Protein AF-I4DL31-F1 (afdb_monomer_lite)

Organism: Papilio xuthus (NCBI:txid66420)

Sequence (147 aa):
MGRLQKCCCCASTKTGTLITAVLGIILSIITIVLVWVVNRHEISFRTFIFAEEFDKKLAALDIPRIILTINLCFTILICFLLIVAVHKRRSWLMLPWVVLGIVLAIGLLISVLHTAITYYLDDQDHVILATAILVGGLLYLCLYLYL

Radius of gyration: 20.03 Å; chains: 1; bounding box: 61×40×53 Å

pLDDT: mean 72.68, std 16.23, range [37.28, 91.5]

InterPro domains:
  IPR053077 MARVEL domain-containing protein 3 [PTHR34609] (3-126)

Foldseek 3Di:
DDDPDDDDPPPDPLVVLLVCLVVLLVVLVVVLCCLVVVVVDPPLPPPVPDDPVVSVVCSVPCVVSVVSNVVSVVSNVLSVLSVVCSVVVPCVSCVVVVVVLVVVLVVLLVVLVVVLVVVVPPPPPCPVVSVCSNVVSVVVSVVSVVD

Secondary structure (DSSP, 8-state):
-----S-S-TTSHHHHHHHHHHHHHHHHHHHHHHHHHGGGS------TTSTHHHHHHHHTSSHHHHHHHHHHHHHHHHHHHHHHHHHHT-GGGGHHHHHHHHHHHHHHHHHHHHHHHHHHHSSSS-HHHHHHHHHHHHHHHHHHHH-

Structure (mmCIF, N/CA/C/O backbone):
data_AF-I4DL31-F1
#
_entry.id   AF-I4DL31-F1
#
loop_
_atom_site.group_PDB
_atom_site.id
_atom_site.type_symbol
_atom_site.label_atom_id
_atom_site.label_alt_id
_atom_site.label_comp_id
_atom_site.label_asym_id
_atom_site.label_entity_id
_atom_site.label_seq_id
_atom_site.pdbx_PDB_ins_code
_atom_site.Cartn_x
_atom_site.Cartn_y
_atom_site.Cartn_z
_atom_site.occupancy
_atom_site.B_iso_or_equiv
_atom_site.auth_seq_id
_atom_site.auth_comp_id
_atom_site.auth_asym_id
_atom_site.auth_atom_id
_atom_site.pdbx_PDB_model_num
ATOM 1 N N . MET A 1 1 ? -37.689 23.274 11.048 1.00 40.62 1 MET A N 1
ATOM 2 C CA . MET A 1 1 ? -37.199 22.466 9.907 1.00 40.62 1 MET A CA 1
ATOM 3 C C . MET A 1 1 ? -36.215 21.450 10.474 1.00 40.62 1 MET A C 1
ATOM 5 O O . MET A 1 1 ? -35.129 21.833 10.858 1.00 40.62 1 MET A O 1
ATOM 9 N N . GLY A 1 2 ? -36.611 20.240 10.858 1.00 42.84 2 GLY A N 1
ATOM 10 C CA . GLY A 1 2 ? -37.086 19.163 9.988 1.00 42.84 2 GLY A CA 1
ATOM 11 C C . GLY A 1 2 ? -35.989 18.089 9.958 1.00 42.84 2 GLY A C 1
ATOM 12 O O . GLY A 1 2 ? -35.069 18.181 9.159 1.00 42.84 2 GLY A O 1
ATOM 13 N N . ARG A 1 3 ? -36.033 17.150 10.915 1.00 44.41 3 ARG A N 1
ATOM 14 C CA . ARG A 1 3 ? -35.047 16.075 11.136 1.00 44.41 3 ARG A CA 1
ATOM 15 C C . ARG A 1 3 ? -34.832 15.270 9.844 1.00 44.41 3 ARG A C 1
ATOM 17 O O . ARG A 1 3 ? -35.793 14.693 9.344 1.00 44.41 3 ARG A O 1
ATOM 24 N N . LEU A 1 4 ? -33.583 15.132 9.378 1.00 53.72 4 LEU A N 1
ATOM 25 C CA . LEU A 1 4 ? -33.180 14.035 8.483 1.00 53.72 4 LEU A CA 1
ATOM 26 C C . LEU A 1 4 ? -33.214 12.723 9.278 1.00 53.72 4 LEU A C 1
ATOM 28 O O . LEU A 1 4 ? -32.212 12.211 9.771 1.00 53.72 4 LEU A O 1
ATOM 32 N N . GLN A 1 5 ? -34.424 12.221 9.475 1.00 47.81 5 GLN A N 1
ATOM 33 C CA . GLN A 1 5 ? -34.727 10.960 10.115 1.00 47.81 5 GLN A CA 1
ATOM 34 C C . GLN A 1 5 ? -35.215 10.038 8.996 1.00 47.81 5 GLN A C 1
ATOM 36 O O . GLN A 1 5 ? -36.324 10.221 8.512 1.00 47.81 5 GLN A O 1
ATOM 41 N N . LYS A 1 6 ? -34.374 9.062 8.623 1.00 47.75 6 LYS A N 1
ATOM 42 C CA . LYS A 1 6 ? -34.548 8.040 7.564 1.00 47.75 6 LYS A CA 1
ATOM 43 C C . LYS A 1 6 ? -34.049 8.428 6.165 1.00 47.75 6 LYS A C 1
ATOM 45 O O . LYS A 1 6 ? -34.794 8.951 5.352 1.00 47.75 6 LYS A O 1
ATOM 50 N N . CYS A 1 7 ? -32.778 8.097 5.928 1.00 48.00 7 CYS A N 1
ATOM 51 C CA . CYS A 1 7 ? -32.203 7.477 4.720 1.00 48.00 7 CYS A CA 1
ATOM 52 C C . CYS A 1 7 ? -30.808 8.033 4.455 1.00 48.00 7 CYS A C 1
ATOM 54 O O . CYS A 1 7 ? -30.629 8.979 3.703 1.00 48.00 7 CYS A O 1
ATOM 56 N N . CYS A 1 8 ? -29.810 7.413 5.070 1.00 45.03 8 CYS A N 1
ATOM 57 C CA . CYS A 1 8 ? -28.534 7.195 4.405 1.00 45.03 8 CYS A CA 1
ATOM 58 C C . CYS A 1 8 ? -27.817 6.127 5.211 1.00 45.03 8 CYS A C 1
ATOM 60 O O . CYS A 1 8 ? -27.600 6.325 6.402 1.00 45.03 8 CYS A O 1
ATOM 62 N N . CYS A 1 9 ? -27.539 4.987 4.589 1.00 42.12 9 CYS A N 1
ATOM 63 C CA . CYS A 1 9 ? -26.717 3.881 5.062 1.00 42.12 9 CYS A CA 1
ATOM 64 C C . CYS A 1 9 ? -25.609 4.273 6.068 1.00 42.12 9 CYS A C 1
ATOM 66 O O . CYS A 1 9 ? -24.425 4.270 5.739 1.00 42.12 9 CYS A O 1
ATOM 68 N N . CYS A 1 10 ? -25.959 4.477 7.347 1.00 43.50 10 CYS A N 1
ATOM 69 C CA . CYS A 1 10 ? -25.016 4.566 8.471 1.00 43.50 10 CYS A CA 1
ATOM 70 C C . CYS A 1 10 ? -24.225 3.258 8.669 1.00 43.50 10 CYS A C 1
ATOM 72 O O . CYS A 1 10 ? -23.412 3.156 9.587 1.00 43.50 10 CYS A O 1
ATOM 74 N N . ALA A 1 11 ? -24.493 2.266 7.818 1.00 47.03 11 ALA A N 1
ATOM 75 C CA . ALA A 1 11 ? -23.860 0.971 7.750 1.00 47.03 11 ALA A CA 1
ATOM 76 C C . ALA A 1 11 ? -22.546 0.943 6.946 1.00 47.03 11 ALA A C 1
ATOM 78 O O . ALA A 1 11 ? -21.834 -0.040 7.096 1.00 47.03 11 ALA A O 1
ATOM 79 N N . SER A 1 12 ? -22.169 1.954 6.142 1.00 57.16 12 SER A N 1
ATOM 80 C CA . SER A 1 12 ? -21.023 1.756 5.224 1.00 57.16 12 SER A CA 1
ATOM 81 C C . SER A 1 12 ? -19.663 2.223 5.754 1.00 57.16 12 SER A C 1
ATOM 83 O O . SER A 1 12 ? -18.726 1.436 5.774 1.00 57.16 12 SER A O 1
ATOM 85 N N . THR A 1 13 ? -19.512 3.447 6.272 1.00 61.16 13 THR A N 1
ATOM 86 C CA . THR A 1 13 ? -18.173 3.948 6.666 1.00 61.16 13 THR A CA 1
ATOM 87 C C . THR A 1 13 ? -17.630 3.313 7.943 1.00 61.16 13 THR A C 1
ATOM 89 O O . THR A 1 13 ? -16.440 3.031 8.026 1.00 61.16 13 THR A O 1
ATOM 92 N N . LYS A 1 14 ? -18.475 3.026 8.942 1.00 67.19 14 LYS A N 1
ATOM 93 C CA . LYS A 1 14 ? -18.030 2.338 10.172 1.00 67.19 14 LYS A CA 1
ATOM 94 C C . LYS A 1 14 ? -17.671 0.876 9.929 1.00 67.19 14 LYS A C 1
ATOM 96 O O . LYS A 1 14 ? -16.663 0.405 10.435 1.00 67.19 14 LYS A O 1
ATOM 101 N N . THR A 1 15 ? -18.497 0.172 9.160 1.00 72.88 15 THR A N 1
ATOM 102 C CA . THR A 1 15 ? -18.268 -1.240 8.839 1.00 72.88 15 THR A CA 1
ATOM 103 C C . THR A 1 15 ? -17.096 -1.377 7.874 1.00 72.88 15 THR A C 1
ATOM 105 O O . THR A 1 15 ? -16.215 -2.192 8.113 1.00 72.88 15 THR A O 1
ATOM 108 N N . GLY A 1 16 ? -17.021 -0.516 6.853 1.00 74.19 16 GLY A N 1
ATOM 109 C CA . GLY A 1 16 ? -15.913 -0.471 5.902 1.00 74.19 16 GLY A CA 1
ATOM 110 C C . GLY A 1 16 ? -14.574 -0.204 6.582 1.00 74.19 16 GLY A C 1
ATOM 111 O O . GLY A 1 16 ? -13.631 -0.949 6.362 1.00 74.19 16 GLY A O 1
ATOM 112 N N . THR A 1 17 ? -14.503 0.775 7.489 1.00 77.38 17 THR A N 1
ATOM 113 C CA . THR A 1 17 ? -13.254 1.088 8.215 1.00 77.38 17 THR A CA 1
ATOM 114 C C . THR A 1 17 ? -12.820 -0.005 9.188 1.00 77.38 17 THR A C 1
ATOM 116 O O . THR A 1 17 ? -11.627 -0.212 9.390 1.00 77.38 17 THR A O 1
ATOM 119 N N . LEU A 1 18 ? -13.768 -0.745 9.768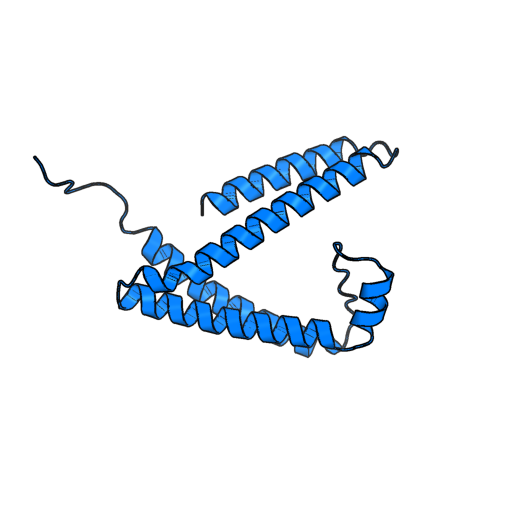 1.00 81.62 18 LEU A N 1
ATOM 120 C CA . LEU A 1 18 ? -13.460 -1.894 10.618 1.00 81.62 18 LEU A CA 1
ATOM 121 C C . LEU A 1 18 ? -12.959 -3.079 9.779 1.00 81.62 18 LEU A C 1
ATOM 123 O O . LEU A 1 18 ? -11.957 -3.694 10.136 1.00 81.62 18 LEU A O 1
ATOM 127 N N . ILE A 1 19 ? -13.597 -3.354 8.636 1.00 84.75 19 ILE A N 1
ATOM 128 C CA . ILE A 1 19 ? -13.158 -4.392 7.692 1.00 84.75 19 ILE A CA 1
ATOM 129 C C . ILE A 1 19 ? -11.759 -4.071 7.157 1.00 84.75 19 ILE A C 1
ATOM 131 O O . ILE A 1 19 ? -10.893 -4.943 7.186 1.00 84.75 19 ILE A O 1
ATOM 135 N N . THR A 1 20 ? -11.502 -2.836 6.716 1.00 83.44 20 THR A N 1
ATOM 136 C CA . THR A 1 20 ? -10.184 -2.443 6.195 1.00 83.44 20 THR A CA 1
ATOM 137 C C . THR A 1 20 ? -9.107 -2.476 7.273 1.00 83.44 20 THR A C 1
ATOM 139 O O . THR A 1 20 ? -8.000 -2.920 6.987 1.00 83.44 20 THR A O 1
ATOM 142 N N . ALA A 1 21 ? -9.417 -2.100 8.519 1.00 85.06 21 ALA A N 1
ATOM 143 C CA . ALA A 1 21 ? -8.473 -2.221 9.629 1.00 85.06 21 ALA A CA 1
ATOM 144 C C . ALA A 1 21 ? -8.114 -3.687 9.927 1.00 85.06 21 ALA A C 1
ATOM 146 O O . ALA A 1 21 ? -6.937 -4.012 10.071 1.00 85.06 21 ALA A O 1
ATOM 147 N N . VAL A 1 22 ? -9.102 -4.588 9.978 1.00 88.38 22 VAL A N 1
ATOM 148 C CA . VAL A 1 22 ? -8.860 -6.022 10.221 1.00 88.38 22 VAL A CA 1
ATOM 149 C C . VAL A 1 22 ? -8.082 -6.649 9.064 1.00 88.38 22 VAL A C 1
ATOM 151 O O . VAL A 1 22 ? -7.079 -7.324 9.297 1.00 88.38 22 VAL A O 1
ATOM 154 N N . LEU A 1 23 ? -8.492 -6.386 7.820 1.00 86.06 23 LEU A N 1
ATOM 155 C CA . LEU A 1 23 ? -7.803 -6.890 6.633 1.00 86.06 23 LEU A CA 1
ATOM 156 C C . LEU A 1 23 ? -6.371 -6.343 6.546 1.00 86.06 23 LEU A C 1
ATOM 158 O O . LEU A 1 23 ? -5.452 -7.093 6.232 1.00 86.06 23 LEU A O 1
ATOM 162 N N . GLY A 1 24 ? -6.167 -5.067 6.887 1.00 85.56 24 GLY A N 1
ATOM 163 C CA . GLY A 1 24 ? -4.857 -4.420 6.928 1.00 85.56 24 GLY A CA 1
ATOM 164 C C . GLY A 1 24 ? -3.911 -5.049 7.951 1.00 85.56 24 GLY A C 1
ATOM 165 O O . GLY A 1 24 ? -2.746 -5.282 7.630 1.00 85.56 24 GLY A O 1
ATOM 166 N N . ILE A 1 25 ? -4.401 -5.407 9.144 1.00 89.44 25 ILE A N 1
ATOM 167 C CA . ILE A 1 25 ? -3.610 -6.136 10.150 1.00 89.44 25 ILE A CA 1
ATOM 168 C C . ILE A 1 25 ? -3.215 -7.517 9.618 1.00 89.44 25 ILE A C 1
ATOM 170 O O . ILE A 1 25 ? -2.041 -7.878 9.677 1.00 89.44 25 ILE A O 1
ATOM 174 N N . ILE A 1 26 ? -4.169 -8.269 9.059 1.00 91.50 26 ILE A N 1
ATOM 175 C CA . ILE A 1 26 ? -3.923 -9.615 8.521 1.00 91.50 26 ILE A CA 1
ATOM 176 C C . ILE A 1 26 ? -2.893 -9.562 7.383 1.00 91.50 26 ILE A C 1
ATOM 178 O O . ILE A 1 26 ? -1.899 -10.286 7.425 1.00 91.50 26 ILE A O 1
ATOM 182 N N . LEU A 1 27 ? -3.083 -8.671 6.405 1.00 86.31 27 LEU A N 1
ATOM 183 C CA . LEU A 1 27 ? -2.154 -8.472 5.288 1.00 86.31 27 LEU A CA 1
ATOM 184 C C . LEU A 1 27 ? -0.764 -8.051 5.770 1.00 86.31 27 LEU A C 1
ATOM 186 O O . LEU A 1 27 ? 0.231 -8.561 5.259 1.00 86.31 27 LEU A O 1
ATOM 190 N N . SER A 1 28 ? -0.678 -7.172 6.771 1.00 87.19 28 SER A N 1
ATOM 191 C CA . SER A 1 28 ? 0.605 -6.738 7.333 1.00 87.19 28 SER A CA 1
ATOM 192 C C . SER A 1 28 ? 1.347 -7.899 7.997 1.00 87.19 28 SER A C 1
ATOM 194 O O . SER A 1 28 ? 2.529 -8.095 7.734 1.00 87.19 28 SER A O 1
ATOM 196 N N . ILE A 1 29 ? 0.666 -8.722 8.801 1.00 88.75 29 ILE A N 1
ATOM 197 C CA . ILE A 1 29 ? 1.280 -9.895 9.445 1.00 88.75 29 ILE A CA 1
ATOM 198 C C . ILE A 1 29 ? 1.768 -10.896 8.391 1.00 88.75 29 ILE A C 1
ATOM 200 O O . ILE A 1 29 ? 2.919 -11.325 8.449 1.00 88.75 29 ILE A O 1
ATOM 204 N N . ILE A 1 30 ? 0.931 -11.225 7.401 1.00 88.06 30 ILE A N 1
ATOM 205 C CA . ILE A 1 30 ? 1.302 -12.135 6.304 1.00 88.06 30 ILE A CA 1
ATOM 206 C C . ILE A 1 30 ? 2.517 -11.595 5.544 1.00 88.06 30 ILE A C 1
ATOM 208 O O . ILE A 1 30 ? 3.454 -12.340 5.268 1.00 88.06 30 ILE A O 1
ATOM 212 N N . THR A 1 31 ? 2.534 -10.297 5.244 1.00 81.88 31 THR A N 1
ATOM 213 C CA . THR A 1 31 ? 3.633 -9.668 4.504 1.00 81.88 31 THR A CA 1
ATOM 214 C C . THR A 1 31 ? 4.927 -9.651 5.319 1.00 81.88 31 THR A C 1
ATOM 216 O O . THR A 1 31 ? 5.977 -9.954 4.763 1.00 81.88 31 THR A O 1
ATOM 219 N N . ILE A 1 32 ? 4.884 -9.387 6.633 1.00 86.38 32 ILE A N 1
ATOM 220 C CA . ILE A 1 32 ? 6.067 -9.496 7.510 1.00 86.38 32 ILE A CA 1
ATOM 221 C C . ILE A 1 32 ? 6.626 -10.923 7.472 1.00 86.38 32 ILE A C 1
ATOM 223 O O . ILE A 1 32 ? 7.829 -11.104 7.285 1.00 86.38 32 ILE A O 1
ATOM 227 N N . VAL A 1 33 ? 5.761 -11.935 7.601 1.00 86.12 33 VAL A N 1
ATOM 228 C CA . VAL A 1 33 ? 6.174 -13.344 7.536 1.00 86.12 33 VAL A CA 1
ATOM 229 C C . VAL A 1 33 ? 6.798 -13.657 6.178 1.00 86.12 33 VAL A C 1
ATOM 231 O O . VAL A 1 33 ? 7.895 -14.203 6.136 1.00 86.12 33 VAL A O 1
ATOM 234 N N . LEU A 1 34 ? 6.165 -13.263 5.070 1.00 82.06 34 LEU A N 1
ATOM 235 C CA . LEU A 1 34 ? 6.714 -13.465 3.727 1.00 82.06 34 LEU A CA 1
ATOM 236 C C . LEU A 1 34 ? 8.079 -12.792 3.562 1.00 82.06 34 LEU A C 1
ATOM 238 O O . LEU A 1 34 ? 9.015 -13.437 3.110 1.00 82.06 34 LEU A O 1
ATOM 242 N N . VAL A 1 35 ? 8.235 -11.539 3.980 1.00 77.81 35 VAL A N 1
ATOM 243 C CA . VAL A 1 35 ? 9.498 -10.793 3.856 1.00 77.81 35 VAL A CA 1
ATOM 244 C C . VAL A 1 35 ? 10.653 -11.483 4.593 1.00 77.81 35 VAL A C 1
ATOM 246 O O . VAL A 1 35 ? 11.783 -11.478 4.102 1.00 77.81 35 VAL A O 1
ATOM 249 N N . TRP A 1 36 ? 10.379 -12.100 5.744 1.00 76.94 36 TRP A N 1
ATOM 250 C CA . TRP A 1 36 ? 11.385 -12.799 6.549 1.00 76.94 36 TRP A CA 1
ATOM 251 C C . TRP A 1 36 ? 11.605 -14.262 6.134 1.00 76.94 36 TRP A C 1
ATOM 253 O O . TRP A 1 36 ? 12.719 -14.765 6.268 1.00 76.94 36 TRP A O 1
ATOM 263 N N . VAL A 1 37 ? 10.586 -14.942 5.601 1.00 76.88 37 VAL A N 1
ATOM 264 C CA . VAL A 1 37 ? 10.650 -16.354 5.171 1.00 76.88 37 VAL A CA 1
ATOM 265 C C . VAL A 1 37 ? 11.191 -16.497 3.749 1.00 76.88 37 VAL A C 1
ATOM 267 O O . VAL A 1 37 ? 11.983 -17.393 3.467 1.00 76.88 37 VAL A O 1
ATOM 270 N N . VAL A 1 38 ? 10.815 -15.590 2.848 1.00 66.81 38 VAL A N 1
ATOM 271 C CA . VAL A 1 38 ? 11.200 -15.612 1.427 1.00 66.81 38 VAL A CA 1
ATOM 272 C C . VAL A 1 38 ? 12.660 -15.190 1.210 1.00 66.81 38 VAL A C 1
ATOM 274 O O . VAL A 1 38 ? 13.187 -15.281 0.111 1.00 66.81 38 VAL A O 1
ATOM 277 N N . ASN A 1 39 ? 13.375 -14.878 2.290 1.00 51.84 39 ASN A N 1
ATOM 278 C CA . ASN A 1 39 ? 14.813 -14.614 2.371 1.00 51.84 39 ASN A CA 1
ATOM 279 C C . ASN A 1 39 ? 15.728 -15.729 1.793 1.00 51.84 39 ASN A C 1
ATOM 281 O O . ASN A 1 39 ? 16.946 -15.597 1.784 1.00 51.84 39 ASN A O 1
ATOM 285 N N . ARG A 1 40 ? 15.153 -16.842 1.318 1.00 47.78 40 ARG A N 1
ATOM 286 C CA . ARG A 1 40 ? 15.827 -17.937 0.599 1.00 47.78 40 ARG A CA 1
ATOM 287 C C . ARG A 1 40 ? 15.752 -17.840 -0.930 1.00 47.78 40 ARG A C 1
ATOM 289 O O . ARG A 1 40 ? 16.451 -18.600 -1.589 1.00 47.78 40 ARG A O 1
ATOM 296 N N . HIS A 1 41 ? 14.945 -16.944 -1.489 1.00 42.38 41 HIS A N 1
ATOM 297 C CA . HIS A 1 41 ? 14.922 -16.656 -2.920 1.00 42.38 41 HIS A CA 1
ATOM 298 C C . HIS A 1 41 ? 15.235 -15.178 -3.122 1.00 42.38 41 HIS A C 1
ATOM 300 O O . HIS A 1 41 ? 14.612 -14.319 -2.506 1.00 42.38 41 HIS A O 1
ATOM 306 N N . GLU A 1 42 ? 16.217 -14.892 -3.972 1.00 41.28 42 GLU A N 1
ATOM 307 C CA . GLU A 1 42 ? 16.601 -13.550 -4.404 1.00 41.28 42 GLU A CA 1
ATOM 308 C C . GLU A 1 42 ? 15.430 -12.866 -5.121 1.00 41.28 42 GLU A C 1
ATOM 310 O O . GLU A 1 42 ? 15.358 -12.811 -6.347 1.00 41.28 42 GLU A O 1
ATOM 315 N N . ILE A 1 43 ? 14.468 -12.345 -4.365 1.00 46.62 43 ILE A N 1
ATOM 316 C CA . ILE A 1 43 ? 13.491 -11.423 -4.921 1.00 46.62 43 ILE A CA 1
ATOM 317 C C . ILE A 1 43 ? 14.184 -10.073 -4.965 1.00 46.62 43 ILE A C 1
ATOM 319 O O . ILE A 1 43 ? 14.214 -9.324 -3.989 1.00 46.62 43 ILE A O 1
ATOM 323 N N . SER A 1 44 ? 14.793 -9.797 -6.114 1.00 41.09 44 SER A N 1
ATOM 324 C CA . SER A 1 44 ? 15.231 -8.461 -6.487 1.00 41.09 44 SER A CA 1
ATOM 325 C C . SER A 1 44 ? 13.986 -7.570 -6.516 1.00 41.09 44 SER A C 1
ATOM 327 O O . SER A 1 44 ? 13.210 -7.593 -7.472 1.00 41.09 44 SER A O 1
ATOM 329 N N . PHE A 1 45 ? 13.737 -6.852 -5.419 1.00 44.50 45 PHE A N 1
ATOM 330 C CA . PHE A 1 45 ? 12.697 -5.834 -5.344 1.00 44.50 45 PHE A CA 1
ATOM 331 C C . PHE A 1 45 ? 13.092 -4.708 -6.292 1.00 44.50 45 PHE A C 1
ATOM 333 O O . PHE A 1 45 ? 13.799 -3.794 -5.902 1.00 44.50 45 PHE A O 1
ATOM 340 N N . ARG A 1 46 ? 12.673 -4.786 -7.555 1.00 37.53 46 ARG A N 1
ATOM 341 C CA . ARG A 1 46 ? 12.830 -3.674 -8.488 1.00 37.53 46 ARG A CA 1
ATOM 342 C C . ARG A 1 46 ? 11.757 -2.641 -8.190 1.00 37.53 46 ARG A C 1
ATOM 344 O O . ARG A 1 46 ? 10.637 -2.734 -8.690 1.00 37.53 46 ARG A O 1
ATOM 351 N N . THR A 1 47 ? 12.080 -1.667 -7.349 1.00 39.53 47 THR A N 1
ATOM 352 C CA . THR A 1 47 ? 11.248 -0.475 -7.208 1.00 39.53 47 THR A CA 1
ATOM 353 C C . THR A 1 47 ? 11.451 0.420 -8.426 1.00 39.53 47 THR A C 1
ATOM 355 O O . THR A 1 47 ? 12.456 1.097 -8.570 1.00 39.53 47 THR A O 1
ATOM 358 N N . PHE A 1 48 ? 10.469 0.429 -9.325 1.00 42.25 48 PHE A N 1
ATOM 359 C CA . PHE A 1 48 ? 10.530 1.059 -10.654 1.00 42.25 48 PHE A CA 1
ATOM 360 C C . PHE A 1 48 ? 10.653 2.603 -10.661 1.00 42.25 48 PHE A C 1
ATOM 362 O O . PHE A 1 48 ? 10.514 3.217 -11.712 1.00 42.25 48 PHE A O 1
ATOM 369 N N . ILE A 1 49 ? 10.866 3.258 -9.513 1.00 48.53 49 ILE A N 1
ATOM 370 C CA . ILE A 1 49 ? 10.746 4.723 -9.388 1.00 48.53 49 ILE A CA 1
ATOM 371 C C . ILE A 1 49 ? 12.096 5.431 -9.173 1.00 48.53 49 ILE A C 1
ATOM 373 O O . ILE A 1 49 ? 12.200 6.612 -9.491 1.00 48.53 49 ILE A O 1
ATOM 377 N N . PHE A 1 50 ? 13.164 4.749 -8.738 1.00 37.28 50 PHE A N 1
ATOM 378 C CA . PHE A 1 50 ? 14.456 5.414 -8.521 1.00 37.28 50 PHE A CA 1
ATOM 379 C C . PHE A 1 50 ? 15.634 4.581 -9.017 1.00 37.28 50 PHE A C 1
ATOM 381 O O . PHE A 1 50 ? 16.092 3.687 -8.324 1.00 37.28 50 PHE A O 1
ATOM 388 N N . ALA A 1 51 ? 16.131 4.950 -10.202 1.00 40.28 51 ALA A N 1
ATOM 389 C CA . ALA A 1 51 ? 17.489 4.726 -10.703 1.00 4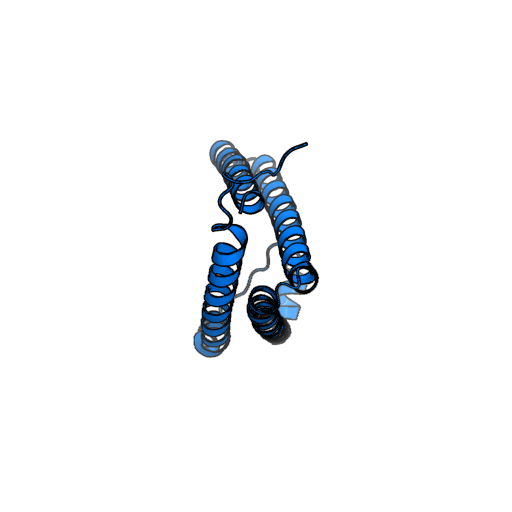0.28 51 ALA A CA 1
ATOM 390 C C . ALA A 1 51 ? 18.117 3.355 -10.376 1.00 40.28 51 ALA A C 1
ATOM 392 O O . ALA A 1 51 ? 18.579 3.105 -9.264 1.00 40.28 51 ALA A O 1
ATOM 393 N N . GLU A 1 52 ? 18.261 2.511 -11.398 1.00 49.19 52 GLU A N 1
ATOM 394 C CA . GLU A 1 52 ? 18.849 1.163 -11.330 1.00 49.19 52 GLU A CA 1
ATOM 395 C C . GLU A 1 52 ? 20.215 1.065 -10.603 1.00 49.19 52 GLU A C 1
ATOM 397 O O . GLU A 1 52 ? 20.601 -0.013 -10.146 1.00 49.19 52 GLU A O 1
ATOM 402 N N . GLU A 1 53 ? 20.948 2.173 -10.461 1.00 48.09 53 GLU A N 1
ATOM 403 C CA . GLU A 1 53 ? 22.193 2.272 -9.684 1.00 48.09 53 GLU A CA 1
ATOM 404 C C . GLU A 1 53 ? 21.991 2.435 -8.169 1.00 48.09 53 GLU A C 1
ATOM 406 O O . GLU A 1 53 ? 22.760 1.870 -7.385 1.00 48.09 53 GLU A O 1
ATOM 411 N N . PHE A 1 54 ? 20.954 3.160 -7.739 1.00 46.41 54 PHE A N 1
ATOM 412 C CA . PHE A 1 54 ? 20.602 3.294 -6.325 1.00 46.41 54 PHE A CA 1
ATOM 413 C C . PHE A 1 54 ? 19.972 2.001 -5.812 1.00 46.41 54 PHE A C 1
ATOM 415 O O . PHE A 1 54 ? 20.354 1.531 -4.746 1.00 46.41 54 PHE A O 1
ATOM 422 N N . ASP A 1 55 ? 19.108 1.371 -6.610 1.00 48.34 55 ASP A N 1
ATOM 423 C CA . ASP A 1 55 ? 18.462 0.091 -6.303 1.00 48.34 55 ASP A CA 1
ATOM 424 C C . ASP A 1 55 ? 19.488 -1.045 -6.105 1.00 48.34 55 ASP A C 1
ATOM 426 O O . ASP A 1 55 ? 19.395 -1.808 -5.149 1.00 48.34 55 ASP A O 1
ATOM 430 N N . LYS A 1 56 ? 20.563 -1.110 -6.910 1.00 49.44 56 LYS A N 1
ATOM 431 C CA . LYS A 1 56 ? 21.662 -2.083 -6.705 1.00 49.44 56 LYS A CA 1
ATOM 432 C C . LYS A 1 56 ? 22.464 -1.836 -5.423 1.00 49.44 56 LYS A C 1
ATOM 434 O O . LYS A 1 56 ? 22.873 -2.790 -4.762 1.00 49.44 56 LYS A O 1
ATOM 439 N N . LYS A 1 57 ? 22.702 -0.571 -5.066 1.00 47.97 57 LYS A N 1
ATOM 440 C CA . LYS A 1 57 ? 23.413 -0.178 -3.835 1.00 47.97 57 LYS A CA 1
ATOM 441 C C . LYS A 1 57 ? 22.549 -0.375 -2.584 1.00 47.97 57 LYS A C 1
ATOM 443 O O . LYS A 1 57 ? 23.088 -0.711 -1.534 1.00 47.97 57 LYS A O 1
ATOM 448 N N . LEU A 1 58 ? 21.232 -0.199 -2.706 1.00 47.97 58 LEU A N 1
ATOM 449 C CA . LEU A 1 58 ? 20.251 -0.381 -1.637 1.00 47.97 58 LEU A CA 1
ATOM 450 C C . LEU A 1 58 ? 19.815 -1.843 -1.482 1.00 47.97 58 LEU A C 1
ATOM 452 O O . LEU A 1 58 ? 19.524 -2.255 -0.375 1.00 47.97 58 LEU A O 1
ATOM 456 N N . ALA A 1 59 ? 19.808 -2.653 -2.541 1.00 51.00 59 ALA A N 1
ATOM 457 C CA . ALA A 1 59 ? 19.567 -4.096 -2.450 1.00 51.00 59 ALA A CA 1
ATOM 458 C C . ALA A 1 59 ? 20.743 -4.840 -1.793 1.00 51.00 59 ALA A C 1
ATOM 460 O O . ALA A 1 59 ? 20.541 -5.872 -1.161 1.00 51.00 59 ALA A O 1
ATOM 461 N N . ALA A 1 60 ? 21.963 -4.301 -1.907 1.00 50.25 60 ALA A N 1
ATOM 462 C CA . ALA A 1 60 ? 23.162 -4.840 -1.263 1.00 50.25 60 ALA A CA 1
ATOM 463 C C . ALA A 1 60 ? 23.218 -4.595 0.258 1.00 50.25 60 ALA A C 1
ATOM 465 O O . ALA A 1 60 ? 24.082 -5.144 0.939 1.00 50.25 60 ALA A O 1
ATOM 466 N N . LEU A 1 61 ? 22.330 -3.759 0.796 1.00 53.09 61 LEU A N 1
ATOM 467 C CA . LEU A 1 61 ? 22.299 -3.373 2.199 1.00 53.09 61 LEU A CA 1
ATOM 468 C C . LEU A 1 61 ? 20.854 -3.584 2.651 1.00 53.09 61 LEU A C 1
ATOM 470 O O . LEU A 1 61 ? 20.017 -2.840 2.179 1.00 53.09 61 LEU A O 1
ATOM 474 N N . ASP A 1 62 ? 20.529 -4.549 3.524 1.00 66.31 62 ASP A N 1
ATOM 475 C CA . ASP A 1 62 ? 19.163 -4.934 3.986 1.00 66.31 62 ASP A CA 1
ATOM 476 C C . ASP A 1 62 ? 18.210 -3.787 4.452 1.00 66.31 62 ASP A C 1
ATOM 478 O O . ASP A 1 62 ? 17.092 -4.018 4.910 1.00 66.31 62 ASP A O 1
ATOM 482 N N . ILE A 1 63 ? 18.613 -2.528 4.313 1.00 71.56 63 ILE A N 1
ATOM 483 C CA . ILE A 1 63 ? 17.858 -1.283 4.432 1.00 71.56 63 ILE A CA 1
ATOM 484 C C . ILE A 1 63 ? 16.426 -1.345 3.869 1.00 71.56 63 ILE A C 1
ATOM 486 O O . ILE A 1 63 ? 15.522 -1.017 4.640 1.00 71.56 63 ILE A O 1
ATOM 490 N N . PRO A 1 64 ? 16.133 -1.744 2.609 1.00 69.56 64 PRO A N 1
ATOM 491 C CA . PRO A 1 64 ? 14.760 -1.692 2.102 1.00 69.56 64 PRO A CA 1
ATOM 492 C C . PRO A 1 64 ? 13.839 -2.646 2.873 1.00 69.56 64 PRO A C 1
ATOM 494 O O . PRO A 1 64 ? 12.689 -2.311 3.157 1.00 69.56 64 PRO A O 1
ATOM 497 N N . ARG A 1 65 ? 14.364 -3.794 3.315 1.00 69.19 65 ARG A N 1
ATOM 498 C CA . ARG A 1 65 ? 13.648 -4.743 4.173 1.00 69.19 65 ARG A CA 1
ATOM 499 C C . ARG A 1 65 ? 13.354 -4.152 5.551 1.00 69.19 65 ARG A C 1
ATOM 501 O O . ARG A 1 65 ? 12.243 -4.319 6.059 1.00 69.19 65 ARG A O 1
ATOM 508 N N . ILE A 1 66 ? 14.322 -3.455 6.148 1.00 80.81 66 ILE A N 1
ATOM 509 C CA . ILE A 1 66 ? 14.159 -2.785 7.447 1.00 80.81 66 ILE A CA 1
ATOM 510 C C . ILE A 1 66 ? 13.106 -1.675 7.342 1.00 80.81 66 ILE A C 1
ATOM 512 O O . ILE A 1 66 ? 12.174 -1.645 8.146 1.00 80.81 66 ILE A O 1
ATOM 516 N N . ILE A 1 67 ? 13.199 -0.815 6.323 1.00 83.06 67 ILE A N 1
ATOM 517 C CA . ILE A 1 67 ? 12.238 0.271 6.075 1.00 83.06 67 ILE A CA 1
ATOM 518 C C . ILE A 1 67 ? 10.827 -0.294 5.885 1.00 83.06 67 ILE A C 1
ATOM 520 O O . ILE A 1 67 ? 9.880 0.188 6.508 1.00 83.06 67 ILE A O 1
ATOM 524 N N . LEU A 1 68 ? 10.681 -1.347 5.077 1.00 78.88 68 LEU A N 1
ATOM 525 C CA . LEU A 1 68 ? 9.387 -1.971 4.819 1.00 78.88 68 LEU A CA 1
ATOM 526 C C . LEU A 1 68 ? 8.806 -2.612 6.087 1.00 78.88 68 LEU A C 1
ATOM 528 O O . LEU A 1 68 ? 7.634 -2.409 6.391 1.00 78.88 68 LEU A O 1
ATOM 532 N N . THR A 1 69 ? 9.626 -3.303 6.882 1.00 82.31 69 THR A N 1
ATOM 533 C CA . THR A 1 69 ? 9.195 -3.889 8.165 1.00 82.31 69 THR A CA 1
ATOM 534 C C . THR A 1 69 ? 8.706 -2.811 9.139 1.00 82.31 69 THR A C 1
ATOM 536 O O . THR A 1 69 ? 7.654 -2.967 9.761 1.00 82.31 69 THR A O 1
ATOM 539 N N . ILE A 1 70 ? 9.423 -1.687 9.241 1.00 86.62 70 ILE A N 1
ATOM 540 C CA . ILE A 1 70 ? 9.028 -0.544 10.077 1.00 86.62 70 ILE A CA 1
ATOM 541 C C . ILE A 1 70 ? 7.702 0.053 9.587 1.00 86.62 70 ILE A C 1
ATOM 543 O O . ILE A 1 70 ? 6.801 0.287 10.393 1.00 86.62 70 ILE A O 1
ATOM 547 N N . ASN A 1 71 ? 7.542 0.246 8.276 1.00 84.62 71 ASN A N 1
ATOM 548 C CA . ASN A 1 71 ? 6.303 0.757 7.688 1.00 84.62 71 ASN A CA 1
ATOM 549 C C . ASN A 1 71 ? 5.097 -0.158 7.973 1.00 84.62 71 ASN A C 1
ATOM 551 O O . ASN A 1 71 ? 4.013 0.318 8.316 1.00 84.62 71 ASN 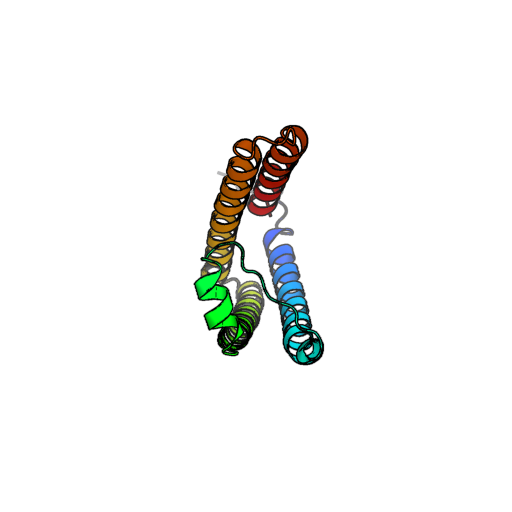A O 1
ATOM 555 N N . LEU A 1 72 ? 5.280 -1.479 7.900 1.00 84.19 72 LEU A N 1
ATOM 556 C CA . LEU A 1 72 ? 4.227 -2.439 8.241 1.00 84.19 72 LEU A CA 1
ATOM 557 C C . LEU A 1 72 ? 3.888 -2.414 9.736 1.00 84.19 72 LEU A C 1
ATOM 559 O O . LEU A 1 72 ? 2.718 -2.514 10.098 1.00 84.19 72 LEU A O 1
ATOM 563 N N . CYS A 1 73 ? 4.876 -2.197 10.605 1.00 88.25 73 CYS A N 1
ATOM 564 C CA . CYS A 1 73 ? 4.635 -1.999 12.033 1.00 88.25 73 CYS A CA 1
ATOM 565 C C . CYS A 1 73 ? 3.792 -0.737 12.298 1.00 88.25 73 CYS A C 1
ATOM 567 O O . CYS A 1 73 ? 2.795 -0.794 13.023 1.00 88.25 73 CYS A O 1
ATOM 569 N N . PHE A 1 74 ? 4.116 0.384 11.640 1.00 87.88 74 PHE A N 1
ATOM 570 C CA . PHE A 1 74 ? 3.290 1.596 11.692 1.00 87.88 74 PHE A CA 1
ATOM 571 C C . PHE A 1 74 ? 1.879 1.359 11.150 1.00 87.88 74 PHE A C 1
ATOM 573 O O . PHE A 1 74 ? 0.914 1.854 11.728 1.00 87.88 74 PHE A O 1
ATOM 580 N N . THR A 1 75 ? 1.735 0.561 10.092 1.00 86.81 75 THR A N 1
ATOM 581 C CA . THR A 1 75 ? 0.428 0.207 9.524 1.00 86.81 75 THR A CA 1
ATOM 582 C C . THR A 1 75 ? -0.428 -0.553 10.539 1.00 86.81 75 THR A C 1
ATOM 584 O O . THR A 1 75 ? -1.570 -0.165 10.772 1.00 86.81 75 THR A O 1
ATOM 587 N N . ILE A 1 76 ? 0.129 -1.560 11.225 1.00 89.38 76 ILE A N 1
ATOM 588 C CA . ILE A 1 76 ? -0.569 -2.298 12.296 1.00 89.38 76 ILE A CA 1
ATOM 589 C C . ILE A 1 76 ? -0.995 -1.348 13.422 1.00 89.38 76 ILE A C 1
ATOM 591 O O . ILE A 1 76 ? -2.132 -1.419 13.896 1.00 89.38 76 ILE A O 1
ATOM 595 N N . LEU A 1 77 ? -0.112 -0.427 13.821 1.00 89.31 77 LEU A N 1
ATOM 596 C CA . LEU A 1 77 ? -0.408 0.576 14.842 1.00 89.31 77 LEU A CA 1
ATOM 597 C C . LEU A 1 77 ? -1.576 1.474 14.409 1.00 89.31 77 LEU A C 1
ATOM 599 O O . LEU A 1 77 ? -2.528 1.644 15.169 1.00 89.31 77 LEU A O 1
ATOM 603 N N . ILE A 1 78 ? -1.569 1.990 13.177 1.00 87.75 78 ILE A N 1
ATOM 604 C CA . ILE A 1 78 ? -2.658 2.829 12.655 1.00 87.75 78 ILE A CA 1
ATOM 605 C C . ILE A 1 78 ? -3.966 2.031 12.554 1.00 87.75 78 ILE A C 1
ATOM 607 O O . ILE A 1 78 ? -5.015 2.541 12.949 1.00 87.75 78 ILE A O 1
ATOM 611 N N . CYS A 1 79 ? -3.931 0.770 12.112 1.00 86.75 79 CYS A N 1
ATOM 612 C CA . CYS A 1 79 ? -5.112 -0.094 12.100 1.00 86.75 79 CYS A CA 1
ATOM 613 C C . CYS A 1 79 ? -5.693 -0.296 13.510 1.00 86.75 79 CYS A C 1
ATOM 615 O O . CYS A 1 79 ? -6.912 -0.266 13.684 1.00 86.75 79 CYS A O 1
ATOM 617 N N . PHE A 1 80 ? -4.849 -0.426 14.537 1.00 87.75 80 PHE A N 1
ATOM 618 C CA . PHE A 1 80 ? -5.311 -0.494 15.924 1.00 87.75 80 PHE A CA 1
ATOM 619 C C . PHE A 1 80 ? -5.971 0.820 16.372 1.00 87.75 80 PHE A C 1
ATOM 621 O O . PHE A 1 80 ? -7.045 0.802 16.981 1.00 87.75 80 PHE A O 1
ATOM 628 N N . LEU A 1 81 ? -5.390 1.973 16.011 1.00 85.50 81 LEU A N 1
ATOM 629 C CA . LEU A 1 81 ? -6.014 3.278 16.258 1.00 85.50 81 LEU A CA 1
ATOM 630 C C . LEU A 1 81 ? -7.373 3.409 15.561 1.00 85.50 81 LEU A C 1
ATOM 632 O O . LEU A 1 81 ? -8.282 3.978 16.162 1.00 85.50 81 LEU A O 1
ATOM 636 N N . LEU A 1 82 ? -7.545 2.872 14.348 1.00 83.88 82 LEU A N 1
ATOM 637 C CA . LEU A 1 82 ? -8.830 2.874 13.639 1.00 83.88 82 LEU A CA 1
ATOM 638 C C . LEU A 1 82 ? -9.902 2.078 14.391 1.00 83.88 82 LEU A C 1
ATOM 640 O O . LEU A 1 82 ? -11.022 2.565 14.547 1.00 83.88 82 LEU A O 1
ATOM 644 N N . ILE A 1 83 ? -9.561 0.902 14.925 1.00 85.19 83 ILE A N 1
ATOM 645 C CA . ILE A 1 83 ? -10.488 0.094 15.737 1.00 85.19 83 ILE A CA 1
ATOM 646 C C . ILE A 1 83 ? -10.940 0.887 16.975 1.00 85.19 83 ILE A C 1
ATOM 648 O O . ILE A 1 83 ? -12.139 0.990 17.258 1.00 85.19 83 ILE A O 1
ATOM 652 N N . VAL A 1 84 ? -9.999 1.529 17.676 1.00 85.00 84 VAL A N 1
ATOM 653 C CA . VAL A 1 84 ? -10.304 2.391 18.831 1.00 85.00 84 VAL A CA 1
ATOM 654 C C . VAL A 1 84 ? -11.119 3.624 18.416 1.00 85.00 84 VAL A C 1
ATOM 656 O O . VAL A 1 84 ? -12.038 4.023 19.137 1.00 85.00 84 VAL A O 1
ATOM 659 N N . ALA A 1 85 ? -10.835 4.219 17.255 1.00 82.12 85 ALA A N 1
ATOM 660 C CA . ALA A 1 85 ? -11.542 5.383 16.720 1.00 82.12 85 ALA A CA 1
ATOM 661 C C . ALA A 1 85 ? -13.024 5.087 16.466 1.00 82.12 85 ALA A C 1
ATOM 663 O O . ALA A 1 85 ? -13.886 5.888 16.848 1.00 82.12 85 ALA A O 1
ATOM 664 N N . VAL A 1 86 ? -13.319 3.922 15.878 1.00 79.25 86 VAL A N 1
ATOM 665 C CA . VAL A 1 86 ? -14.686 3.449 15.624 1.00 79.25 86 VAL A CA 1
ATOM 666 C C . VAL A 1 86 ? -15.429 3.239 16.943 1.00 79.25 86 VAL A C 1
ATOM 668 O O . VAL A 1 86 ? -16.568 3.696 17.078 1.00 79.25 86 VAL A O 1
ATOM 671 N N . HIS A 1 87 ? -14.777 2.631 17.940 1.00 78.94 87 HIS A N 1
ATOM 672 C CA . HIS A 1 87 ? -15.391 2.371 19.244 1.00 78.94 87 HIS A CA 1
ATOM 673 C C . HIS A 1 87 ? -15.648 3.662 20.040 1.00 78.94 87 HIS A C 1
ATOM 675 O O . HIS A 1 87 ? -16.733 3.865 20.581 1.00 78.94 87 HIS A O 1
ATOM 681 N N . LYS A 1 88 ? -14.684 4.592 20.049 1.00 79.06 88 LYS A N 1
ATOM 682 C CA . LYS A 1 88 ? -14.756 5.865 20.789 1.00 79.06 88 LYS A CA 1
ATOM 683 C C . LYS A 1 88 ? -15.480 6.985 20.020 1.00 79.06 88 LYS A C 1
ATOM 685 O O . LYS A 1 88 ? -15.568 8.102 20.526 1.00 79.06 88 LYS A O 1
ATOM 690 N N . ARG A 1 89 ? -15.978 6.711 18.802 1.00 69.44 89 ARG A N 1
ATOM 691 C CA . ARG A 1 89 ? -16.589 7.676 17.857 1.00 69.44 89 ARG A CA 1
ATOM 692 C C . ARG A 1 89 ? -15.766 8.963 17.661 1.00 69.44 89 ARG A C 1
ATOM 694 O O . ARG A 1 89 ? -16.324 10.048 17.511 1.00 69.44 89 ARG A O 1
ATOM 701 N N . ARG A 1 90 ? -14.433 8.863 17.669 1.00 73.69 90 ARG A N 1
ATOM 702 C CA . ARG A 1 90 ? -13.521 10.008 17.488 1.00 73.69 90 ARG A CA 1
ATOM 703 C C . ARG A 1 90 ? -12.984 10.017 16.057 1.00 73.69 90 ARG A C 1
ATOM 705 O O . ARG A 1 90 ? -11.982 9.369 15.777 1.00 73.69 90 ARG A O 1
ATOM 712 N N . SER A 1 91 ? -13.608 10.798 15.174 1.00 66.88 91 SER A N 1
ATOM 713 C CA . SER A 1 91 ? -13.213 10.890 13.754 1.00 66.88 91 SER A CA 1
ATOM 714 C C . SER A 1 91 ? -11.786 11.409 13.529 1.00 66.88 91 SER A C 1
ATOM 716 O O . SER A 1 91 ? -11.182 11.112 12.507 1.00 66.88 91 SER A O 1
ATOM 718 N N . TRP A 1 92 ? -11.212 12.133 14.496 1.00 72.62 92 TRP A N 1
ATOM 719 C CA . TRP A 1 92 ? -9.841 12.657 14.413 1.00 72.62 92 TRP A CA 1
ATOM 720 C C . TRP A 1 92 ? -8.765 11.570 14.294 1.00 72.62 92 TRP A C 1
ATOM 722 O O . TRP A 1 92 ? -7.743 11.798 13.658 1.00 72.62 92 TRP A O 1
ATOM 732 N N . LEU A 1 93 ? -8.994 10.378 14.855 1.00 73.44 93 LEU A N 1
ATOM 733 C CA . LEU A 1 93 ? -8.022 9.281 14.784 1.00 73.44 93 LEU A CA 1
ATOM 734 C C . LEU A 1 93 ? -7.974 8.615 13.396 1.00 73.44 93 LEU A C 1
ATOM 736 O O . LEU A 1 93 ? -7.082 7.813 13.145 1.00 73.44 93 LEU A O 1
ATOM 740 N N . MET A 1 94 ? -8.903 8.949 12.493 1.00 74.62 94 MET A N 1
ATOM 741 C CA . MET A 1 94 ? -8.944 8.410 11.127 1.00 74.62 94 MET A CA 1
ATOM 742 C C . MET A 1 94 ? -8.155 9.265 10.126 1.00 74.62 94 MET A C 1
ATOM 744 O O . MET A 1 94 ? -7.867 8.803 9.027 1.00 74.62 94 MET A O 1
ATOM 748 N N . LEU A 1 95 ? -7.773 10.492 10.503 1.00 78.75 95 LEU A N 1
ATOM 749 C CA . LEU A 1 95 ? -7.042 11.419 9.634 1.00 78.75 95 LEU A CA 1
ATOM 750 C C . LEU A 1 95 ? -5.722 10.842 9.088 1.00 78.75 95 LEU A C 1
ATOM 752 O O . LEU A 1 95 ? -5.516 10.946 7.881 1.00 78.75 95 LEU A O 1
ATOM 756 N N . PRO A 1 96 ? -4.852 10.193 9.893 1.00 79.38 96 PRO A N 1
ATOM 757 C CA . PRO A 1 96 ? -3.578 9.678 9.384 1.00 79.38 96 PRO A CA 1
ATOM 758 C C . PRO A 1 96 ? -3.763 8.611 8.303 1.00 79.38 96 PRO A C 1
ATOM 760 O O . PRO A 1 96 ? -3.020 8.576 7.327 1.00 79.38 96 PRO A O 1
ATOM 763 N N . TRP A 1 97 ? -4.788 7.770 8.456 1.00 80.31 97 TRP A N 1
ATOM 764 C CA . TRP A 1 97 ? -5.113 6.736 7.479 1.00 80.31 97 TRP A CA 1
ATOM 765 C C . TRP A 1 97 ? -5.592 7.331 6.154 1.00 80.31 97 TRP A C 1
ATOM 767 O O . TRP A 1 97 ? -5.143 6.914 5.091 1.00 80.31 97 TRP A O 1
ATOM 777 N N . VAL A 1 98 ? -6.464 8.342 6.211 1.00 81.75 98 VAL A N 1
ATOM 778 C CA . VAL A 1 98 ? -6.959 9.029 5.007 1.00 81.75 98 VAL A CA 1
ATOM 779 C C . VAL A 1 98 ? -5.817 9.732 4.275 1.00 81.75 98 VAL A C 1
ATOM 781 O O . VAL A 1 98 ? -5.718 9.629 3.056 1.00 81.75 98 VAL A O 1
ATOM 784 N N . VAL A 1 99 ? -4.916 10.397 5.004 1.00 85.94 99 VAL A N 1
ATOM 785 C CA . VAL A 1 99 ? -3.743 11.055 4.408 1.00 85.94 99 VAL A CA 1
ATOM 786 C C . VAL A 1 99 ? -2.843 10.037 3.703 1.00 85.94 99 VAL A C 1
ATOM 788 O O . VAL A 1 99 ? -2.454 10.275 2.562 1.00 85.94 99 VAL A O 1
ATOM 791 N N . LEU A 1 100 ? -2.565 8.886 4.327 1.00 81.75 100 LEU A N 1
ATOM 792 C CA . LEU A 1 100 ? -1.804 7.803 3.691 1.00 81.75 100 LEU A CA 1
ATOM 793 C C . LEU A 1 100 ? -2.480 7.292 2.412 1.00 81.75 100 LEU A C 1
ATOM 795 O O . LEU A 1 100 ? -1.802 7.109 1.403 1.00 81.75 100 LEU A O 1
ATOM 799 N N . GLY A 1 101 ? -3.805 7.117 2.429 1.00 82.38 101 GLY A N 1
ATOM 800 C CA . GLY A 1 101 ? -4.573 6.712 1.248 1.00 82.38 101 GLY A CA 1
ATOM 801 C C . GLY A 1 101 ? -4.477 7.721 0.100 1.00 82.38 101 GLY A C 1
ATOM 802 O O . GLY A 1 101 ? -4.258 7.338 -1.046 1.00 82.38 101 GLY A O 1
ATOM 803 N N . ILE A 1 102 ? -4.549 9.021 0.397 1.00 85.88 102 ILE A N 1
ATOM 804 C CA . ILE A 1 102 ? -4.409 10.077 -0.619 1.00 85.88 102 ILE A CA 1
ATOM 805 C C . ILE A 1 102 ? -2.994 10.090 -1.211 1.00 85.88 102 ILE A C 1
ATOM 807 O O . ILE A 1 102 ? -2.842 10.182 -2.428 1.00 85.88 102 ILE A O 1
ATOM 811 N N . VAL A 1 103 ? -1.953 9.959 -0.381 1.00 86.62 103 VAL A N 1
ATOM 812 C CA . VAL A 1 103 ? -0.559 9.893 -0.856 1.00 86.62 103 VAL A CA 1
ATOM 813 C C . VAL A 1 103 ? -0.353 8.682 -1.773 1.00 86.62 103 VAL A C 1
ATOM 815 O O . VAL A 1 103 ? 0.267 8.813 -2.828 1.00 86.62 103 VAL A O 1
ATOM 818 N N . LEU A 1 104 ? -0.926 7.528 -1.418 1.00 82.25 104 LEU A N 1
ATOM 819 C CA . LEU A 1 104 ? -0.925 6.329 -2.260 1.00 82.25 104 LEU A CA 1
ATOM 820 C C . LEU A 1 104 ? -1.652 6.553 -3.592 1.00 82.25 104 LEU A C 1
ATOM 822 O O . LEU A 1 104 ? -1.121 6.169 -4.632 1.00 82.25 104 LEU A O 1
ATOM 826 N N . ALA A 1 105 ? -2.818 7.207 -3.588 1.00 82.81 105 ALA A N 1
ATOM 827 C CA . ALA A 1 105 ? -3.557 7.522 -4.813 1.00 82.81 105 ALA A CA 1
ATOM 828 C C . ALA A 1 105 ? -2.743 8.416 -5.760 1.00 82.81 105 ALA A C 1
ATOM 830 O O . ALA A 1 105 ? -2.675 8.149 -6.959 1.00 82.81 105 ALA A O 1
ATOM 831 N N . ILE A 1 106 ? -2.084 9.447 -5.223 1.00 87.44 106 ILE A N 1
ATOM 832 C CA . ILE A 1 106 ? -1.224 10.345 -6.006 1.00 87.44 106 ILE A CA 1
ATOM 833 C C . ILE A 1 106 ? -0.026 9.578 -6.576 1.00 87.44 106 ILE A C 1
ATOM 835 O O . ILE A 1 106 ? 0.271 9.705 -7.763 1.00 87.44 106 ILE A O 1
ATOM 839 N N . GLY A 1 107 ? 0.638 8.749 -5.764 1.00 84.06 107 GLY A N 1
ATOM 840 C CA . GLY A 1 107 ? 1.752 7.918 -6.225 1.00 84.06 107 GLY A CA 1
ATOM 841 C C . GLY A 1 107 ? 1.342 6.961 -7.346 1.00 84.06 107 GLY A C 1
ATOM 842 O O . GLY A 1 107 ? 2.050 6.834 -8.344 1.00 84.06 107 GLY A O 1
ATOM 843 N N . LEU A 1 108 ? 0.163 6.346 -7.226 1.00 81.06 108 LEU A N 1
ATOM 844 C CA . LEU A 1 108 ? -0.382 5.450 -8.242 1.00 81.06 108 LEU A CA 1
ATOM 845 C C . LEU A 1 108 ? -0.730 6.196 -9.536 1.00 81.06 108 LEU A C 1
ATOM 847 O O . LEU A 1 108 ? -0.412 5.705 -10.616 1.00 81.06 108 LEU A O 1
ATOM 851 N N . LEU A 1 109 ? -1.299 7.402 -9.441 1.00 84.31 109 LEU A N 1
ATOM 852 C CA . LEU A 1 109 ? -1.569 8.253 -10.603 1.00 84.31 109 LEU A CA 1
ATOM 853 C C . LEU A 1 109 ? -0.284 8.582 -11.371 1.00 84.31 109 LEU A C 1
ATOM 855 O O . LEU A 1 109 ? -0.231 8.411 -12.587 1.00 84.31 109 LEU A O 1
ATOM 859 N N . ILE A 1 110 ? 0.757 9.025 -10.658 1.00 87.81 110 ILE A N 1
ATOM 860 C CA . ILE A 1 110 ? 2.055 9.362 -11.257 1.00 87.81 110 ILE A CA 1
ATOM 861 C C . ILE A 1 110 ? 2.669 8.12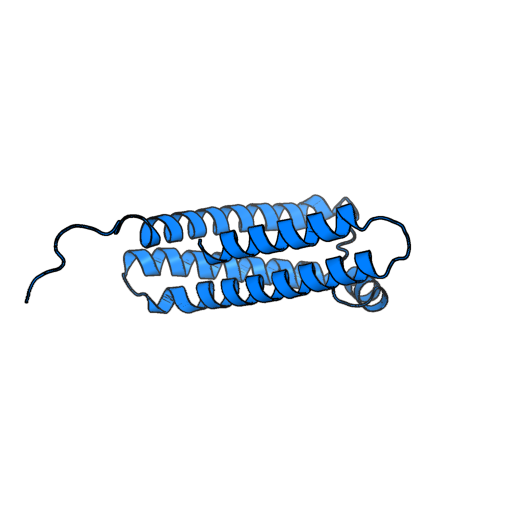1 -11.912 1.00 87.81 110 ILE A C 1
ATOM 863 O O . ILE A 1 110 ? 3.151 8.206 -13.039 1.00 87.81 110 ILE A O 1
ATOM 867 N N . SER A 1 111 ? 2.601 6.965 -11.246 1.00 82.88 111 SER A N 1
ATOM 868 C CA . SER A 1 111 ? 3.120 5.706 -11.784 1.00 82.88 111 SER A CA 1
ATOM 869 C C . SER A 1 111 ? 2.406 5.294 -13.073 1.00 82.88 111 SER A C 1
ATOM 871 O O . SER A 1 111 ? 3.075 4.972 -14.049 1.00 82.88 111 SER A O 1
ATOM 873 N N . VAL A 1 112 ? 1.069 5.332 -13.109 1.00 84.62 112 VAL A N 1
ATOM 874 C CA . VAL A 1 112 ? 0.280 4.972 -14.302 1.00 84.62 112 VAL A CA 1
ATOM 875 C C . VAL A 1 112 ? 0.586 5.915 -15.464 1.00 84.62 112 VAL A C 1
ATOM 877 O O . VAL A 1 112 ? 0.792 5.450 -16.583 1.00 84.62 112 VAL A O 1
ATOM 880 N N . LEU A 1 113 ? 0.657 7.225 -15.204 1.00 86.56 113 LEU A N 1
ATOM 881 C CA . LEU A 1 113 ? 0.985 8.217 -16.230 1.00 86.56 113 LEU A CA 1
ATOM 882 C C . LEU A 1 113 ? 2.392 8.002 -16.786 1.00 86.56 113 LEU A C 1
ATOM 884 O O . LEU A 1 113 ? 2.560 7.970 -18.001 1.00 86.56 113 LEU A O 1
ATOM 888 N N . HIS A 1 114 ? 3.387 7.814 -15.919 1.00 83.38 114 HIS A N 1
ATOM 889 C CA . HIS A 1 114 ? 4.762 7.588 -16.350 1.00 83.38 114 HIS A CA 1
ATOM 890 C C . HIS A 1 114 ? 4.874 6.319 -17.197 1.00 83.38 114 HIS A C 1
ATOM 892 O O . HIS A 1 114 ? 5.386 6.377 -18.310 1.00 83.38 114 HIS A O 1
ATOM 898 N N . THR A 1 115 ? 4.334 5.194 -16.717 1.00 81.38 115 THR A N 1
ATOM 899 C CA . THR A 1 115 ? 4.335 3.930 -17.463 1.00 81.38 115 THR A CA 1
ATOM 900 C C . THR A 1 115 ? 3.653 4.086 -18.820 1.00 81.38 115 THR A C 1
ATOM 902 O O . THR A 1 115 ? 4.218 3.669 -19.826 1.00 81.38 115 THR A O 1
ATOM 905 N N . ALA A 1 116 ? 2.483 4.728 -18.881 1.00 82.81 116 ALA A N 1
ATOM 906 C CA . ALA A 1 116 ? 1.780 4.938 -20.142 1.00 82.81 116 ALA A CA 1
ATOM 907 C C . ALA A 1 116 ? 2.581 5.803 -21.127 1.00 82.81 116 ALA A C 1
ATOM 909 O O . ALA A 1 116 ? 2.634 5.465 -22.304 1.00 82.81 116 ALA A O 1
ATOM 910 N N . ILE A 1 117 ? 3.236 6.872 -20.656 1.00 84.12 117 ILE A N 1
ATOM 911 C CA . ILE A 1 117 ? 4.079 7.741 -21.492 1.00 84.12 117 ILE A CA 1
ATOM 912 C C . ILE A 1 117 ? 5.298 6.975 -22.012 1.00 84.12 117 ILE A C 1
ATOM 914 O O . ILE A 1 117 ? 5.594 7.059 -23.200 1.00 84.12 117 ILE A O 1
ATOM 918 N N . THR A 1 118 ? 5.984 6.201 -21.163 1.00 83.44 118 THR A N 1
ATOM 919 C CA . THR A 1 118 ? 7.134 5.388 -21.591 1.00 83.44 118 THR A CA 1
ATOM 920 C C . THR A 1 118 ? 6.732 4.390 -22.677 1.00 83.44 118 THR A C 1
ATOM 922 O O . THR A 1 118 ? 7.408 4.312 -23.694 1.00 83.44 118 THR A O 1
ATOM 925 N N . TYR A 1 119 ? 5.599 3.697 -22.518 1.00 79.06 119 TYR A N 1
ATOM 926 C CA . TYR A 1 119 ? 5.086 2.771 -23.537 1.00 79.06 119 TYR A CA 1
ATOM 927 C C . TYR A 1 119 ? 4.600 3.460 -24.819 1.00 79.06 119 TYR A C 1
ATOM 929 O O . TYR A 1 119 ? 4.498 2.804 -25.848 1.00 79.06 119 TYR A O 1
ATOM 937 N N . TYR A 1 120 ? 4.270 4.752 -24.768 1.00 78.00 120 TYR A N 1
ATOM 938 C CA . TYR A 1 120 ? 3.888 5.526 -25.953 1.00 78.00 120 TYR A CA 1
ATOM 939 C C . TYR A 1 120 ? 5.098 6.048 -26.739 1.00 78.00 120 TYR A C 1
ATOM 941 O O . TYR A 1 120 ? 4.970 6.345 -27.922 1.00 78.00 120 TYR A O 1
ATOM 949 N N . LEU A 1 121 ? 6.238 6.220 -26.063 1.00 81.25 121 LEU A N 1
ATOM 950 C CA . LEU A 1 121 ? 7.496 6.700 -26.643 1.00 81.25 121 LEU A CA 1
ATOM 951 C C . LEU A 1 121 ? 8.396 5.564 -27.136 1.00 81.25 121 LEU A C 1
ATOM 953 O O . LEU A 1 121 ? 9.282 5.812 -27.948 1.00 81.25 121 LEU A O 1
ATOM 957 N N . ASP A 1 122 ? 8.201 4.348 -26.630 1.00 77.31 122 ASP A N 1
ATOM 958 C CA . ASP A 1 122 ? 8.871 3.164 -27.153 1.00 77.31 122 ASP A CA 1
ATOM 959 C C . ASP A 1 122 ? 8.229 2.819 -28.507 1.00 77.31 122 ASP A C 1
ATOM 961 O O . ASP A 1 122 ? 7.076 2.403 -28.571 1.00 77.31 122 ASP A O 1
ATOM 965 N N . ASP A 1 123 ? 8.965 3.053 -29.598 1.00 61.94 123 ASP A N 1
ATOM 966 C CA . ASP A 1 123 ? 8.562 2.976 -31.022 1.00 61.94 123 ASP A CA 1
ATOM 967 C C . ASP A 1 123 ? 8.094 1.568 -31.486 1.00 61.94 123 ASP A C 1
ATOM 969 O O . ASP A 1 123 ? 7.954 1.282 -32.671 1.00 61.94 123 ASP A O 1
ATOM 973 N N . GLN A 1 124 ? 7.890 0.642 -30.551 1.00 62.09 124 GLN A N 1
ATOM 974 C CA . GLN A 1 124 ? 7.353 -0.694 -30.774 1.00 62.09 124 GLN A CA 1
ATOM 975 C C . GLN A 1 124 ? 5.834 -0.617 -30.620 1.00 62.09 124 GLN A C 1
ATOM 977 O O . GLN A 1 124 ? 5.395 -0.378 -29.503 1.00 62.09 124 GLN A O 1
ATOM 982 N N . ASP A 1 125 ? 5.057 -0.867 -31.683 1.00 60.94 125 ASP A N 1
ATOM 983 C CA . ASP A 1 125 ? 3.579 -0.833 -31.843 1.00 60.94 125 ASP A CA 1
ATOM 984 C C . ASP A 1 125 ? 2.698 -1.450 -30.710 1.00 60.94 125 ASP A C 1
ATOM 986 O O . ASP A 1 125 ? 1.776 -2.235 -30.937 1.00 60.94 125 ASP A O 1
ATOM 990 N N . HIS A 1 126 ? 2.907 -1.065 -29.455 1.00 66.69 126 HIS A N 1
ATOM 991 C CA . HIS A 1 126 ? 2.201 -1.511 -28.256 1.00 66.69 126 HIS A CA 1
ATOM 992 C C . HIS A 1 126 ? 1.222 -0.433 -27.777 1.00 66.69 126 HIS A C 1
ATOM 994 O O . HIS A 1 126 ? 0.863 -0.371 -26.602 1.00 66.69 126 HIS A O 1
ATOM 1000 N N . VAL A 1 127 ? 0.724 0.400 -28.694 1.00 74.19 127 VAL A N 1
ATOM 1001 C CA . VAL A 1 127 ? -0.265 1.457 -28.416 1.00 74.19 127 VAL A CA 1
ATOM 1002 C C . VAL A 1 127 ? -1.541 0.914 -27.765 1.00 74.19 127 VAL A C 1
ATOM 1004 O O . VAL A 1 127 ? -2.140 1.565 -26.907 1.00 74.19 127 VAL A O 1
ATOM 1007 N N . ILE A 1 128 ? -1.932 -0.318 -28.103 1.00 79.12 128 ILE A N 1
ATOM 1008 C CA . ILE A 1 128 ? -3.089 -1.005 -27.509 1.00 79.12 128 ILE A CA 1
ATOM 1009 C C . ILE A 1 128 ? -2.810 -1.361 -26.041 1.00 79.12 128 ILE A C 1
ATOM 1011 O O . ILE A 1 128 ? -3.673 -1.200 -25.181 1.00 79.12 128 ILE A O 1
ATOM 1015 N N . LEU A 1 129 ? -1.588 -1.802 -25.733 1.00 81.06 129 LEU A N 1
ATOM 1016 C CA . LEU A 1 129 ? -1.173 -2.113 -24.367 1.00 81.06 129 LEU A CA 1
ATOM 1017 C C . LEU A 1 129 ? -1.072 -0.830 -23.529 1.00 81.06 129 LEU A C 1
ATOM 1019 O O . LEU A 1 129 ? -1.592 -0.782 -22.416 1.00 81.06 129 LEU A O 1
ATOM 1023 N N . ALA A 1 130 ? -0.481 0.229 -24.086 1.00 79.69 130 ALA A N 1
ATOM 1024 C CA . ALA A 1 130 ? -0.360 1.532 -23.436 1.00 79.69 130 ALA A CA 1
ATOM 1025 C C . ALA A 1 130 ? -1.734 2.128 -23.085 1.00 79.69 130 ALA A C 1
ATOM 1027 O O . ALA A 1 130 ? -1.962 2.566 -21.956 1.00 79.69 130 ALA A O 1
ATOM 1028 N N . THR A 1 131 ? -2.682 2.090 -24.027 1.00 82.88 131 THR A N 1
ATOM 1029 C CA . THR A 1 131 ? -4.055 2.571 -23.802 1.00 82.88 131 THR A CA 1
ATOM 1030 C C . THR A 1 131 ? -4.821 1.702 -22.808 1.00 82.88 131 THR A C 1
ATOM 1032 O O . THR A 1 131 ? -5.519 2.248 -21.951 1.00 82.88 131 THR A O 1
ATOM 1035 N N . ALA A 1 132 ? -4.649 0.377 -22.834 1.00 84.94 132 ALA A N 1
ATOM 1036 C CA . A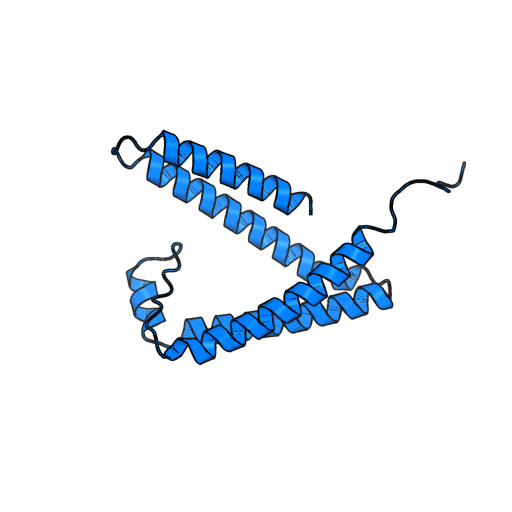LA A 1 132 ? -5.243 -0.515 -21.841 1.00 84.94 132 ALA A CA 1
ATOM 1037 C C . ALA A 1 132 ? -4.715 -0.243 -20.420 1.00 84.94 132 ALA A C 1
ATOM 1039 O O . ALA A 1 132 ? -5.508 -0.185 -19.479 1.00 84.94 132 ALA A O 1
ATOM 1040 N N . ILE A 1 133 ? -3.405 -0.019 -20.258 1.00 84.75 133 ILE A N 1
ATOM 1041 C CA . ILE A 1 133 ? -2.788 0.318 -18.964 1.00 84.75 133 ILE A CA 1
ATOM 1042 C C . ILE A 1 133 ? -3.274 1.683 -18.469 1.00 84.75 133 ILE A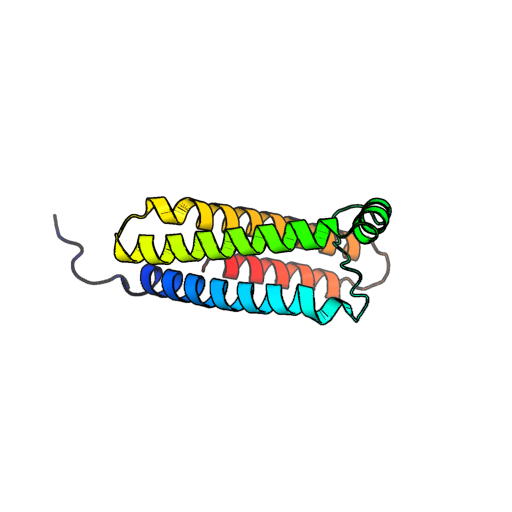 C 1
ATOM 1044 O O . ILE A 1 133 ? -3.621 1.814 -17.297 1.00 84.75 133 ILE A O 1
ATOM 1048 N N . LEU A 1 134 ? -3.348 2.686 -19.348 1.00 86.50 134 LEU A N 1
ATOM 1049 C CA . LEU A 1 134 ? -3.822 4.023 -18.992 1.00 86.50 134 LEU A CA 1
ATOM 1050 C C . LEU A 1 134 ? -5.286 3.989 -18.529 1.00 86.50 134 LEU A C 1
ATOM 1052 O O . LEU A 1 134 ? -5.600 4.470 -17.442 1.00 86.50 134 LEU A O 1
ATOM 1056 N N . VAL A 1 135 ? -6.179 3.399 -19.331 1.00 89.50 135 VAL A N 1
ATOM 1057 C CA . VAL A 1 135 ? -7.619 3.335 -19.029 1.00 89.50 135 VAL A CA 1
ATOM 1058 C C . VAL A 1 135 ? -7.881 2.447 -17.814 1.00 89.50 135 VAL A C 1
ATOM 1060 O O . VAL A 1 135 ? -8.628 2.841 -16.919 1.00 89.50 135 VAL A O 1
ATOM 1063 N N . GLY A 1 136 ? -7.237 1.279 -17.739 1.00 88.31 136 GLY A N 1
ATOM 1064 C CA . GLY A 1 136 ? -7.343 0.376 -16.595 1.00 88.31 136 GLY A CA 1
ATOM 1065 C C . GLY A 1 136 ? -6.823 1.008 -15.303 1.00 88.31 136 GLY A C 1
ATOM 1066 O O . GLY A 1 136 ? -7.489 0.931 -14.271 1.00 88.31 136 GLY A O 1
ATOM 1067 N N . GLY A 1 137 ? -5.680 1.694 -15.364 1.00 85.38 137 GLY A N 1
ATOM 1068 C CA . GLY A 1 137 ? -5.098 2.416 -14.235 1.00 85.38 137 GLY A CA 1
ATOM 1069 C C . GLY A 1 137 ? -5.971 3.579 -13.756 1.00 85.38 137 GLY A C 1
ATOM 1070 O O . GLY A 1 137 ? -6.165 3.734 -12.550 1.00 85.38 137 GLY A O 1
ATOM 1071 N N . LEU A 1 138 ? -6.567 4.354 -14.672 1.00 88.50 138 LEU A N 1
ATOM 1072 C CA . LEU A 1 138 ? -7.506 5.428 -14.320 1.00 88.50 138 LEU A CA 1
ATOM 1073 C C . LEU A 1 138 ? -8.790 4.884 -13.682 1.00 88.50 138 LEU A C 1
ATOM 1075 O O . LEU A 1 138 ? -9.248 5.417 -12.673 1.00 88.50 138 LEU A O 1
ATOM 1079 N N . LEU A 1 139 ? -9.362 3.815 -14.244 1.00 90.00 139 LEU A N 1
ATOM 1080 C CA . LEU A 1 139 ? -10.549 3.165 -13.683 1.00 90.00 139 LEU A CA 1
ATOM 1081 C C . LEU A 1 139 ? -10.271 2.625 -12.279 1.00 90.00 139 LEU A C 1
ATOM 1083 O O . LEU A 1 139 ? -11.077 2.834 -11.372 1.00 90.00 139 LEU A O 1
ATOM 1087 N N . TYR A 1 140 ? -9.117 1.987 -12.082 1.00 86.06 140 TYR A N 1
ATOM 1088 C CA . TYR A 1 140 ? -8.688 1.521 -10.768 1.00 86.06 140 TYR A CA 1
ATOM 1089 C C . TYR A 1 140 ? -8.539 2.679 -9.773 1.00 86.06 140 TYR A C 1
ATOM 1091 O O . TYR A 1 140 ? -9.018 2.578 -8.646 1.00 86.06 140 TYR A O 1
ATOM 1099 N N . LEU A 1 141 ? -7.950 3.804 -10.187 1.00 85.50 141 LEU A N 1
ATOM 1100 C CA . LEU A 1 141 ? -7.820 4.993 -9.345 1.00 85.50 141 LEU A CA 1
ATOM 1101 C C . LEU A 1 141 ? -9.183 5.598 -8.972 1.00 85.50 141 LEU A C 1
ATOM 1103 O O . LEU A 1 141 ? -9.396 5.956 -7.816 1.00 85.50 141 LEU A O 1
ATOM 1107 N N . CYS A 1 142 ? -10.130 5.665 -9.911 1.00 84.50 142 CYS A N 1
ATOM 1108 C CA . CYS A 1 142 ? -11.497 6.101 -9.621 1.00 84.50 142 CYS A CA 1
ATOM 1109 C C . CYS A 1 142 ? -12.198 5.180 -8.616 1.00 84.50 142 CYS A C 1
ATOM 1111 O O . CYS A 1 142 ? -12.844 5.673 -7.694 1.00 84.50 142 CYS A O 1
ATOM 1113 N N . LEU A 1 143 ? -12.053 3.859 -8.762 1.00 83.75 143 LEU A N 1
ATOM 1114 C CA . LEU A 1 143 ? -12.589 2.895 -7.797 1.00 83.75 143 LEU A CA 1
ATOM 1115 C C . LEU A 1 143 ? -11.922 3.036 -6.426 1.00 83.75 143 LEU A C 1
ATOM 1117 O O . LEU A 1 143 ? -12.607 2.976 -5.410 1.00 83.75 143 LEU A O 1
ATOM 1121 N N . TYR A 1 144 ? -10.610 3.264 -6.396 1.00 79.62 144 TYR A N 1
ATOM 1122 C CA . TYR A 1 144 ? -9.853 3.467 -5.165 1.00 79.62 144 TYR A CA 1
ATOM 1123 C C . TYR A 1 144 ? -10.282 4.738 -4.418 1.00 79.62 144 TYR A C 1
ATOM 1125 O O . TYR A 1 144 ? -10.425 4.700 -3.205 1.00 79.62 144 TYR A O 1
ATOM 1133 N N . LEU A 1 145 ? -10.529 5.846 -5.127 1.00 79.75 145 LEU A N 1
ATOM 1134 C CA . LEU A 1 145 ? -11.017 7.099 -4.530 1.00 79.75 145 LEU A CA 1
ATOM 1135 C C . LEU A 1 145 ? -12.483 7.033 -4.081 1.00 79.75 145 LEU A C 1
ATOM 1137 O O . LEU A 1 145 ? -12.899 7.828 -3.240 1.00 79.75 145 LEU A O 1
ATOM 1141 N N . TYR A 1 146 ? -13.276 6.142 -4.677 1.00 75.81 146 TYR A N 1
ATOM 1142 C CA . TYR A 1 146 ? -14.671 5.934 -4.293 1.00 75.81 146 TYR A CA 1
ATOM 1143 C C . TYR A 1 146 ? -14.816 5.150 -2.977 1.00 75.81 146 TYR A C 1
ATOM 1145 O O . TYR A 1 146 ? -15.820 5.322 -2.280 1.00 75.81 146 TYR A O 1
ATOM 1153 N N . LEU A 1 147 ? -13.846 4.285 -2.662 1.00 68.62 147 LEU A N 1
ATOM 1154 C CA . LEU A 1 147 ? -13.837 3.405 -1.488 1.00 68.62 147 LEU A CA 1
ATOM 1155 C C . LEU A 1 147 ? -13.455 4.150 -0.195 1.00 68.62 147 LEU A C 1
ATOM 1157 O O . LEU A 1 147 ? -14.122 3.895 0.837 1.00 68.62 147 LEU A O 1
#